Protein AF-A0A6J6LCQ5-F1 (afdb_monomer)

Solvent-accessible surface area (backbone atoms only — not comparable to full-atom values): 4017 Å² total; per-residue (Å²): 107,77,67,52,37,34,78,74,36,66,35,51,75,44,80,77,46,74,48,84,55,100,88,52,69,52,70,47,67,49,75,46,60,52,72,63,30,50,51,54,37,51,52,52,44,42,74,75,69,44,89,80,80,87,79,86,84,80,77,76,89,124

Organism: NCBI:txid449393

Radius of gyration: 11.98 Å; Cα contacts (8 Å, |Δi|>4): 61; chains: 1; bounding box: 28×23×32 Å

Secondary structure (DSSP, 8-state):
-HHHHHHHH--EEEEEEEEE-SS-EEEEEEEES-HHHHHHHHHHHHHTT------TT-----

Nearest PDB structures (foldseek):
  8uce-assembly1_B-2  TM=3.088E-01  e=5.646E+00  Palaeococcus pacificus DY20341
  4v6y-assembly1_AG  TM=2.446E-01  e=3.045E+00  Escherichia coli K-12

Mean predicted aligned error: 4.78 Å

InterPro domains:
  IPR018449 NIL domain [PF09383] (2-52)
  IPR045865 ACT-like domain [SSF55021] (2-55)

pLDDT: mean 90.01, std 14.29, range [44.94, 98.0]

Structure (mmCIF, N/CA/C/O backbone):
data_AF-A0A6J6LCQ5-F1
#
_entry.id   AF-A0A6J6LCQ5-F1
#
loop_
_atom_site.group_PD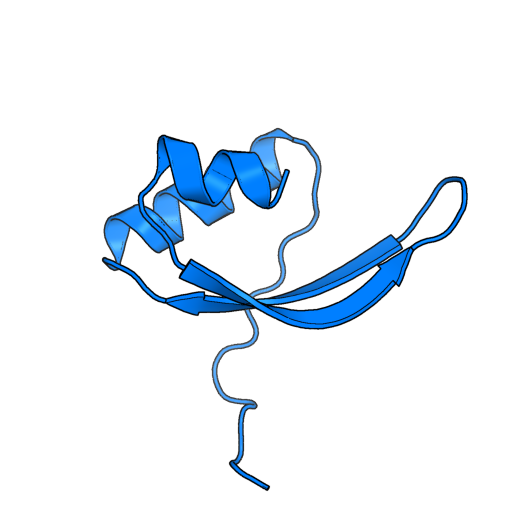B
_atom_site.id
_atom_site.type_symbol
_atom_site.label_atom_id
_atom_site.label_alt_id
_atom_site.label_comp_id
_atom_site.label_asym_id
_atom_site.label_entity_id
_atom_site.label_seq_id
_atom_site.pdbx_PDB_ins_code
_atom_site.Cartn_x
_atom_site.Cartn_y
_atom_site.Cartn_z
_atom_site.occupancy
_atom_site.B_iso_or_equiv
_atom_site.auth_seq_id
_atom_site.auth_comp_id
_atom_site.auth_asym_id
_atom_site.auth_atom_id
_atom_site.pdbx_PDB_model_num
ATOM 1 N N . MET A 1 1 ? -1.808 5.370 -5.396 1.00 87.44 1 MET A N 1
ATOM 2 C CA . MET A 1 1 ? -2.301 4.198 -4.643 1.00 87.44 1 MET A CA 1
ATOM 3 C C . MET A 1 1 ? -2.124 4.350 -3.132 1.00 87.44 1 MET A C 1
ATOM 5 O O . MET A 1 1 ? -3.132 4.443 -2.454 1.00 87.44 1 MET A O 1
ATOM 9 N N . VAL A 1 2 ? -0.898 4.453 -2.596 1.00 92.88 2 VAL A N 1
ATOM 10 C CA . VAL A 1 2 ? -0.680 4.564 -1.130 1.00 92.88 2 VAL A CA 1
ATOM 11 C C . VAL A 1 2 ? -1.402 5.768 -0.508 1.00 92.88 2 VAL A C 1
ATOM 13 O O . VAL A 1 2 ? -2.027 5.649 0.534 1.00 92.88 2 VAL A O 1
ATOM 16 N N . TYR A 1 3 ? -1.391 6.921 -1.177 1.00 95.56 3 TYR A N 1
ATOM 17 C CA . TYR A 1 3 ? -2.156 8.086 -0.720 1.00 95.56 3 TYR A CA 1
ATOM 18 C C . TYR A 1 3 ? -3.676 7.836 -0.674 1.00 95.56 3 TYR A C 1
ATOM 20 O O . TYR A 1 3 ? -4.349 8.264 0.261 1.00 95.56 3 TYR A O 1
ATOM 28 N N . GLU A 1 4 ? -4.211 7.108 -1.656 1.00 96.88 4 GLU A N 1
ATOM 29 C CA . GLU A 1 4 ? -5.650 6.843 -1.759 1.00 96.88 4 GLU A CA 1
ATOM 30 C C . GLU A 1 4 ? -6.144 5.981 -0.603 1.00 96.88 4 GLU A C 1
ATOM 32 O O . GLU A 1 4 ? -7.200 6.267 -0.042 1.00 96.88 4 GLU A O 1
ATOM 37 N N . ILE A 1 5 ? -5.368 4.970 -0.194 1.00 97.00 5 ILE A N 1
ATOM 38 C CA . ILE A 1 5 ? -5.777 4.128 0.932 1.00 97.00 5 ILE A CA 1
ATOM 39 C C . ILE A 1 5 ? -5.831 4.910 2.249 1.00 97.00 5 ILE A C 1
ATOM 41 O O . ILE A 1 5 ? -6.749 4.696 3.034 1.00 97.00 5 ILE A O 1
ATOM 45 N N . ILE A 1 6 ? -4.934 5.885 2.445 1.00 97.44 6 ILE A N 1
ATOM 46 C CA . ILE A 1 6 ? -4.959 6.780 3.613 1.00 97.44 6 ILE A CA 1
ATOM 47 C C . ILE A 1 6 ? -6.248 7.606 3.606 1.00 97.44 6 ILE A C 1
ATOM 49 O O . ILE A 1 6 ? -6.973 7.656 4.594 1.00 97.44 6 ILE A O 1
ATOM 53 N N . LYS A 1 7 ? -6.560 8.251 2.477 1.00 97.69 7 LYS A N 1
ATOM 54 C CA . LYS A 1 7 ? -7.703 9.169 2.379 1.00 97.69 7 LYS A CA 1
ATOM 55 C C . LYS A 1 7 ? -9.059 8.476 2.424 1.00 97.69 7 LYS A C 1
ATOM 57 O O . LYS A 1 7 ? -10.022 9.109 2.850 1.00 97.69 7 LYS A O 1
ATOM 62 N N . ARG A 1 8 ? -9.147 7.238 1.936 1.00 97.56 8 ARG A N 1
ATOM 63 C CA . ARG A 1 8 ? -10.419 6.525 1.766 1.00 97.56 8 ARG A CA 1
ATOM 64 C C . ARG A 1 8 ? -10.749 5.576 2.908 1.00 97.56 8 ARG A C 1
ATOM 66 O O . ARG A 1 8 ? -11.930 5.398 3.181 1.00 97.56 8 ARG A O 1
ATOM 73 N N . PHE A 1 9 ? -9.740 4.984 3.544 1.00 97.81 9 PHE A N 1
ATOM 74 C CA . PHE A 1 9 ? -9.947 3.927 4.538 1.00 97.81 9 PHE A CA 1
ATOM 75 C C . PHE A 1 9 ? -9.387 4.272 5.918 1.00 97.81 9 PHE A C 1
ATOM 77 O O . PHE A 1 9 ? -9.560 3.480 6.833 1.00 97.81 9 PHE A O 1
ATOM 84 N N . ASP A 1 10 ? -8.760 5.440 6.095 1.00 97.12 10 ASP A N 1
ATOM 85 C CA . ASP A 1 10 ? -8.195 5.869 7.384 1.00 97.12 10 ASP A CA 1
ATOM 86 C C . ASP A 1 10 ? -7.153 4.877 7.939 1.00 97.12 10 ASP A C 1
ATOM 88 O O . ASP A 1 10 ? -7.132 4.521 9.115 1.00 97.12 10 ASP A O 1
ATOM 92 N N . VAL A 1 11 ? -6.286 4.384 7.048 1.00 97.81 11 VAL A N 1
ATOM 93 C CA . VAL A 1 11 ? -5.148 3.526 7.406 1.00 97.81 11 VAL A CA 1
ATOM 94 C C . VAL A 1 11 ? -3.838 4.307 7.399 1.00 97.81 11 VAL A C 1
ATOM 96 O O . VAL A 1 11 ? -3.659 5.259 6.636 1.00 97.81 11 VAL A O 1
ATOM 99 N N . ILE A 1 12 ? -2.883 3.849 8.207 1.00 97.88 12 ILE A N 1
ATOM 100 C CA . ILE A 1 12 ? -1.520 4.375 8.293 1.00 97.88 12 ILE A CA 1
ATOM 101 C C . ILE A 1 12 ? -0.557 3.333 7.700 1.00 97.88 12 ILE A C 1
ATOM 103 O O . ILE A 1 12 ? -0.180 2.380 8.388 1.00 97.88 12 ILE A O 1
ATOM 107 N N . PRO A 1 13 ? -0.154 3.474 6.425 1.00 95.38 13 PRO A N 1
ATOM 108 C CA . PRO A 1 13 ? 0.851 2.620 5.814 1.00 95.38 13 PRO A CA 1
ATOM 109 C C . PRO A 1 13 ? 2.267 3.124 6.125 1.00 95.38 13 PRO A C 1
ATOM 111 O O . PRO A 1 13 ? 2.595 4.291 5.915 1.00 95.38 13 PRO A O 1
ATOM 114 N N . SER A 1 14 ? 3.136 2.212 6.544 1.00 95.12 14 SER A N 1
ATOM 115 C CA . SER A 1 14 ? 4.572 2.412 6.720 1.00 95.12 14 SER A CA 1
ATOM 116 C C . SER A 1 14 ? 5.337 1.594 5.684 1.00 95.12 14 SER A C 1
ATOM 118 O O . SER A 1 14 ? 5.290 0.363 5.687 1.00 95.12 14 SER A O 1
ATOM 120 N N . ILE A 1 15 ? 6.071 2.267 4.797 1.00 93.81 15 ILE A N 1
ATOM 121 C CA . ILE A 1 15 ? 6.893 1.596 3.784 1.00 93.81 15 ILE A CA 1
ATOM 122 C C . ILE A 1 15 ? 8.126 0.997 4.460 1.00 93.81 15 ILE A C 1
ATOM 124 O O . ILE A 1 15 ? 8.973 1.725 4.970 1.00 93.81 15 ILE A O 1
ATOM 128 N N . ARG A 1 16 ? 8.241 -0.333 4.437 1.00 93.81 16 ARG A N 1
ATOM 129 C CA . ARG A 1 16 ? 9.440 -1.052 4.896 1.00 93.81 16 ARG A CA 1
ATOM 130 C C . ARG A 1 16 ? 10.487 -1.112 3.794 1.00 93.81 16 ARG A C 1
ATOM 132 O O . ARG A 1 16 ? 11.667 -0.882 4.034 1.00 93.81 16 ARG A O 1
ATOM 139 N N . ARG A 1 17 ? 10.045 -1.442 2.578 1.00 95.00 17 ARG A N 1
ATOM 140 C CA . ARG A 1 17 ? 10.874 -1.530 1.370 1.00 95.00 17 ARG A CA 1
ATOM 141 C C . ARG A 1 17 ? 10.035 -1.190 0.149 1.00 95.00 17 ARG A C 1
ATOM 143 O O . ARG A 1 17 ? 8.852 -1.516 0.109 1.00 95.00 17 ARG A O 1
ATOM 150 N N . ALA A 1 18 ? 10.657 -0.593 -0.854 1.00 95.19 18 ALA A N 1
ATOM 151 C CA . ALA A 1 18 ? 10.048 -0.382 -2.155 1.00 95.19 18 ALA A CA 1
ATOM 152 C C . ALA A 1 18 ? 11.118 -0.482 -3.240 1.00 95.19 18 ALA A C 1
ATOM 154 O O . ALA A 1 18 ? 12.236 -0.005 -3.048 1.00 95.19 18 ALA A O 1
ATOM 155 N N . ASN A 1 19 ? 10.753 -1.070 -4.374 1.00 96.12 19 ASN A N 1
ATOM 156 C CA . ASN A 1 19 ? 11.479 -0.914 -5.623 1.00 96.12 19 ASN A CA 1
ATOM 157 C C . ASN A 1 19 ? 10.509 -0.339 -6.652 1.00 96.12 19 ASN A C 1
ATOM 159 O O . ASN A 1 19 ? 9.416 -0.880 -6.829 1.00 96.12 19 ASN A O 1
ATOM 163 N N . VAL A 1 20 ? 10.896 0.757 -7.297 1.00 93.81 20 VAL A N 1
ATOM 164 C CA . VAL A 1 20 ? 10.076 1.444 -8.295 1.00 93.81 20 VAL A CA 1
ATOM 165 C C . VAL A 1 20 ? 10.925 1.632 -9.538 1.00 93.81 20 VAL A C 1
ATOM 167 O O . VAL A 1 20 ? 11.965 2.286 -9.498 1.00 93.81 20 VAL A O 1
ATOM 170 N N . 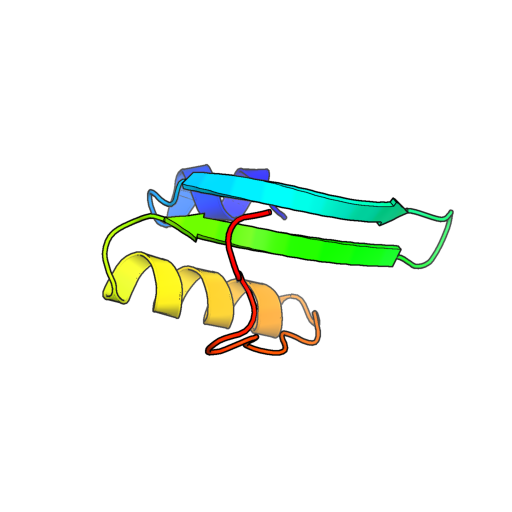GLU A 1 21 ? 10.462 1.050 -10.630 1.00 94.94 21 GLU A N 1
ATOM 171 C CA . GLU A 1 21 ? 11.068 1.118 -11.951 1.00 94.94 21 GLU A CA 1
ATOM 172 C C . GLU A 1 21 ? 10.077 1.769 -12.924 1.00 94.94 21 GLU A C 1
ATOM 174 O O . GLU A 1 21 ? 8.930 2.055 -12.577 1.00 94.94 21 GLU A O 1
ATOM 179 N N . GLU A 1 22 ? 10.509 2.019 -14.159 1.00 94.19 22 GLU A N 1
ATOM 180 C CA . GLU A 1 22 ? 9.727 2.773 -15.148 1.00 94.19 22 GLU A CA 1
ATOM 181 C C . GLU A 1 22 ? 8.362 2.131 -15.470 1.00 94.19 22 GLU A C 1
ATOM 183 O O . GLU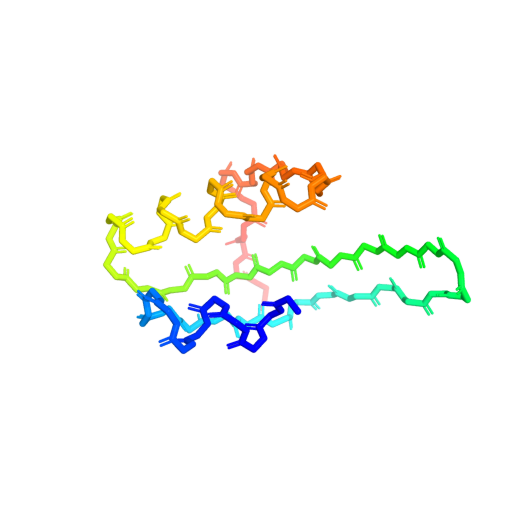 A 1 22 ? 7.381 2.836 -15.717 1.00 94.19 22 GLU A O 1
ATOM 188 N N . HIS A 1 23 ? 8.276 0.796 -15.431 1.00 92.19 23 HIS A N 1
ATOM 189 C CA . HIS A 1 23 ? 7.066 0.042 -15.788 1.00 92.19 23 HIS A CA 1
ATOM 190 C C . HIS A 1 23 ? 6.666 -1.034 -14.768 1.00 92.19 23 HIS A C 1
ATOM 192 O O . HIS A 1 23 ? 5.692 -1.756 -14.981 1.00 92.19 23 HIS A O 1
ATOM 198 N N . SER A 1 24 ? 7.402 -1.160 -13.667 1.00 91.56 24 SER A N 1
ATOM 199 C CA . SER A 1 24 ? 7.191 -2.207 -12.669 1.00 91.56 24 SER A CA 1
ATOM 200 C C . SER A 1 24 ? 7.665 -1.768 -11.296 1.00 91.56 24 SER A C 1
ATOM 202 O O . SER A 1 24 ? 8.435 -0.826 -11.142 1.00 91.56 24 SER A O 1
ATOM 204 N N . GLY A 1 25 ? 7.201 -2.460 -10.267 1.00 93.62 25 GLY A N 1
ATOM 205 C CA . GLY A 1 25 ? 7.659 -2.205 -8.917 1.00 93.62 25 GLY A CA 1
ATOM 206 C C . GLY A 1 25 ? 6.952 -3.080 -7.906 1.00 93.62 25 GLY A C 1
ATOM 207 O O . GLY A 1 25 ? 5.982 -3.771 -8.212 1.00 93.62 25 GLY A O 1
ATOM 208 N N . TRP A 1 26 ? 7.456 -3.037 -6.684 1.00 94.62 26 TRP A N 1
ATOM 209 C CA . TRP A 1 26 ? 6.846 -3.692 -5.541 1.00 94.62 26 TRP A CA 1
ATOM 210 C C . TRP A 1 26 ? 7.070 -2.850 -4.292 1.00 94.62 26 TRP A C 1
ATOM 212 O O . TRP A 1 26 ? 7.983 -2.025 -4.211 1.00 94.62 26 TRP A O 1
ATOM 222 N N . THR A 1 27 ? 6.213 -3.032 -3.296 1.00 94.44 27 THR A N 1
ATOM 223 C CA . THR A 1 27 ? 6.334 -2.355 -2.006 1.00 94.44 27 THR A CA 1
ATOM 224 C C . THR A 1 27 ? 5.939 -3.318 -0.901 1.00 94.44 27 THR A C 1
ATOM 226 O O . THR A 1 27 ? 4.918 -3.989 -1.000 1.00 94.44 27 THR A O 1
ATOM 229 N N . ILE A 1 28 ? 6.747 -3.371 0.154 1.00 94.25 28 ILE A N 1
ATOM 230 C CA . ILE A 1 28 ? 6.402 -4.026 1.413 1.00 94.25 28 ILE A CA 1
ATOM 231 C C . ILE A 1 28 ? 5.899 -2.934 2.349 1.00 94.25 28 ILE A C 1
ATOM 233 O O . ILE A 1 28 ? 6.645 -2.015 2.709 1.00 94.25 28 ILE A O 1
ATOM 237 N N . LEU A 1 29 ? 4.623 -3.035 2.707 1.00 93.56 29 LEU A N 1
ATOM 238 C CA . LEU A 1 29 ? 3.935 -2.115 3.600 1.00 93.56 29 LEU A CA 1
ATOM 239 C C . LEU A 1 29 ? 3.601 -2.822 4.909 1.00 93.56 29 LEU A C 1
ATOM 241 O O . LEU A 1 29 ? 3.079 -3.932 4.906 1.00 93.56 29 LEU A O 1
ATOM 245 N N . GLU A 1 30 ? 3.840 -2.130 6.012 1.00 94.81 30 GLU A N 1
ATOM 246 C CA . GLU A 1 30 ? 3.190 -2.407 7.287 1.00 94.81 30 GLU A CA 1
ATOM 247 C C . GLU A 1 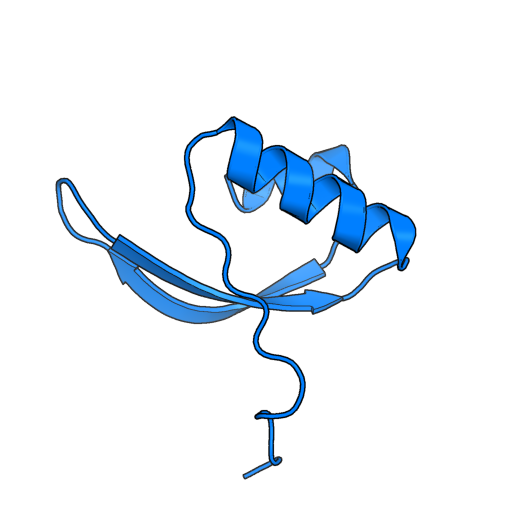30 ? 1.999 -1.454 7.396 1.00 94.81 30 GLU A C 1
ATOM 249 O O . GLU A 1 30 ? 2.182 -0.242 7.308 1.00 94.81 30 GLU A O 1
ATOM 254 N N . ILE A 1 31 ? 0.777 -1.972 7.514 1.00 94.62 31 ILE A N 1
ATOM 255 C CA . ILE A 1 31 ? -0.440 -1.149 7.542 1.00 94.62 31 ILE A CA 1
ATOM 256 C C . ILE A 1 31 ? -1.069 -1.256 8.926 1.00 94.62 31 ILE A C 1
ATOM 258 O O . ILE A 1 31 ? -1.358 -2.354 9.392 1.00 94.62 31 ILE A O 1
ATOM 262 N N . SER A 1 32 ? -1.282 -0.110 9.568 1.00 96.38 32 SER A N 1
ATOM 263 C CA . SER A 1 32 ? -1.974 0.005 10.854 1.00 96.38 32 SER A CA 1
ATOM 264 C C . SER A 1 32 ? -3.296 0.753 10.693 1.00 96.38 32 SER A C 1
ATOM 266 O O . SER A 1 32 ? -3.407 1.650 9.859 1.00 96.38 32 SER A O 1
ATOM 268 N N . GLY A 1 33 ? -4.292 0.399 11.498 1.00 96.06 33 GLY A N 1
ATOM 269 C CA . GLY A 1 33 ? -5.638 0.968 11.455 1.00 9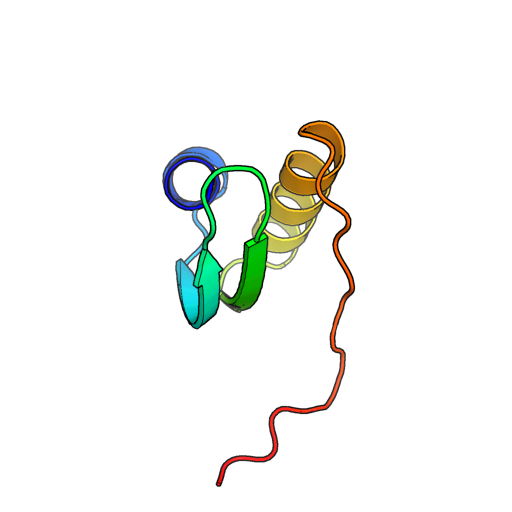6.06 33 GLY A CA 1
ATOM 270 C C . GLY A 1 33 ? -6.669 -0.030 11.973 1.00 96.06 33 GLY A C 1
ATOM 271 O O . GLY A 1 33 ? -6.314 -1.108 12.454 1.00 96.06 33 GLY A O 1
ATOM 272 N N . GLU A 1 34 ? -7.945 0.319 11.855 1.00 97.56 34 GLU A N 1
ATOM 273 C CA . GLU A 1 34 ? -9.040 -0.598 12.170 1.00 97.56 34 GLU A CA 1
ATOM 274 C C . GLU A 1 34 ? -9.014 -1.829 11.253 1.00 97.56 34 GLU A C 1
ATOM 276 O O . GLU A 1 34 ? -8.704 -1.734 10.064 1.00 97.56 34 GLU A O 1
ATOM 281 N N . ALA A 1 35 ? -9.375 -3.000 11.785 1.00 95.31 35 ALA A N 1
ATOM 282 C CA . ALA A 1 35 ? -9.286 -4.258 11.038 1.00 95.31 35 ALA A CA 1
ATOM 283 C C . ALA A 1 35 ? -10.093 -4.227 9.726 1.00 95.31 35 ALA A C 1
ATOM 285 O O . ALA A 1 35 ? -9.620 -4.704 8.693 1.00 95.31 35 ALA A O 1
ATOM 286 N N . GLN A 1 36 ? -11.284 -3.618 9.753 1.00 96.81 36 GLN A N 1
ATOM 287 C CA . GLN A 1 36 ? -12.118 -3.456 8.562 1.00 96.81 36 GLN A CA 1
ATOM 288 C C . GLN A 1 36 ? -11.490 -2.482 7.560 1.00 96.81 36 GLN A C 1
ATOM 290 O O . GLN A 1 36 ? -11.410 -2.797 6.379 1.00 96.81 36 GLN A O 1
ATOM 295 N N . SER A 1 37 ? -10.961 -1.350 8.030 1.00 98.00 37 SER A N 1
ATOM 296 C CA . SER A 1 37 ? -10.239 -0.383 7.198 1.00 98.00 37 SER A CA 1
ATOM 297 C C . SER A 1 37 ? -9.046 -1.009 6.476 1.00 98.00 37 SER A C 1
ATOM 299 O O . SER A 1 37 ? -8.826 -0.760 5.290 1.00 98.00 37 SER A O 1
ATOM 301 N N . ILE A 1 38 ? -8.287 -1.862 7.170 1.00 96.38 38 ILE A N 1
ATOM 302 C CA . ILE A 1 38 ? -7.176 -2.608 6.573 1.00 96.38 38 ILE A CA 1
ATOM 303 C C . ILE A 1 38 ? -7.704 -3.564 5.499 1.00 96.38 38 ILE A C 1
ATOM 305 O O . ILE A 1 38 ? -7.186 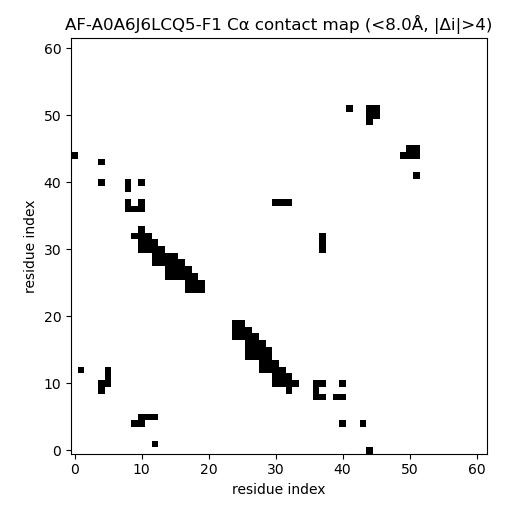-3.554 4.381 1.00 96.38 38 ILE A O 1
ATOM 309 N N . ALA A 1 39 ? -8.740 -4.351 5.800 1.00 96.38 39 ALA A N 1
ATOM 310 C CA . ALA A 1 39 ? -9.330 -5.289 4.848 1.00 96.38 39 ALA A CA 1
ATOM 311 C C . ALA A 1 39 ? -9.865 -4.589 3.584 1.00 96.38 39 ALA A C 1
ATOM 313 O O . ALA A 1 39 ? -9.547 -5.019 2.474 1.00 96.38 39 ALA A O 1
ATOM 314 N N . ASP A 1 40 ? -10.592 -3.482 3.746 1.00 97.81 40 ASP A N 1
ATOM 315 C CA . ASP A 1 40 ? -11.150 -2.693 2.642 1.00 97.81 40 ASP A CA 1
ATOM 316 C C . ASP A 1 40 ? -10.045 -2.046 1.802 1.00 97.81 40 ASP A C 1
ATOM 318 O O . ASP A 1 40 ? -10.118 -2.021 0.571 1.00 97.81 40 ASP A O 1
ATOM 322 N N . SER A 1 41 ? -8.974 -1.577 2.453 1.00 97.06 41 SER A N 1
ATOM 323 C CA . SER A 1 41 ? -7.815 -1.043 1.744 1.00 97.06 41 SER A CA 1
ATOM 324 C C . SER A 1 41 ? -7.136 -2.112 0.889 1.00 97.06 41 SER A C 1
ATOM 326 O O . SER A 1 41 ? -6.811 -1.831 -0.258 1.00 97.06 41 SER A O 1
ATOM 328 N N . ILE A 1 42 ? -6.979 -3.342 1.396 1.00 95.69 42 ILE A N 1
ATOM 329 C CA . ILE A 1 42 ? -6.384 -4.462 0.652 1.00 95.69 42 ILE A CA 1
ATOM 330 C C . ILE A 1 42 ? -7.241 -4.811 -0.565 1.00 95.69 42 ILE A C 1
ATOM 332 O O . ILE A 1 42 ? -6.702 -4.883 -1.667 1.00 95.69 42 ILE A O 1
ATOM 336 N N . ALA A 1 43 ? -8.558 -4.949 -0.384 1.00 97.12 43 ALA A N 1
ATOM 337 C CA . ALA A 1 43 ? -9.477 -5.239 -1.483 1.00 97.12 43 ALA A CA 1
ATOM 338 C C . ALA A 1 43 ? -9.395 -4.170 -2.585 1.00 97.12 43 ALA A C 1
ATOM 340 O O . ALA A 1 43 ? -9.312 -4.491 -3.767 1.00 97.12 43 ALA A O 1
ATOM 341 N N . TYR A 1 44 ? -9.314 -2.891 -2.210 1.00 97.19 44 TYR A N 1
ATOM 342 C CA . TYR A 1 44 ? -9.137 -1.811 -3.179 1.00 97.19 44 TYR A CA 1
ATOM 343 C C . TYR A 1 44 ? -7.810 -1.896 -3.953 1.00 97.19 44 TYR A C 1
ATOM 345 O O . TYR A 1 44 ? -7.777 -1.615 -5.150 1.00 97.19 44 TYR A O 1
ATOM 353 N N . LEU A 1 45 ? -6.706 -2.272 -3.300 1.00 95.50 45 LEU A N 1
ATOM 354 C CA . LEU A 1 45 ? -5.424 -2.472 -3.989 1.00 95.50 45 LEU A CA 1
ATOM 355 C C . LEU A 1 45 ? -5.524 -3.613 -5.017 1.00 95.50 45 LEU A C 1
ATOM 357 O O . LEU A 1 45 ? -5.012 -3.480 -6.128 1.00 95.50 45 LEU A O 1
ATOM 361 N N . GLU A 1 46 ? -6.216 -4.701 -4.675 1.00 96.12 46 GLU A N 1
ATOM 362 C CA . GLU A 1 46 ? -6.464 -5.830 -5.582 1.00 96.12 46 GLU A CA 1
ATOM 363 C C . GLU A 1 46 ? -7.350 -5.430 -6.773 1.00 96.12 46 GLU A C 1
ATOM 365 O O . GLU A 1 46 ? -7.047 -5.786 -7.912 1.00 96.12 46 GLU A O 1
ATOM 370 N N . GLU A 1 47 ? -8.387 -4.614 -6.552 1.00 97.00 47 GLU A N 1
ATOM 371 C CA . GLU A 1 47 ? -9.240 -4.058 -7.617 1.00 97.00 47 GLU A CA 1
ATOM 372 C C . GLU A 1 47 ? -8.468 -3.176 -8.610 1.00 97.00 47 GLU A C 1
ATOM 374 O O . GLU A 1 47 ? -8.808 -3.123 -9.794 1.00 97.00 47 GLU A O 1
ATOM 379 N N . LEU A 1 48 ? -7.406 -2.503 -8.158 1.00 94.88 48 LEU A N 1
ATOM 380 C CA . LEU A 1 48 ? -6.498 -1.745 -9.027 1.00 94.88 48 LEU A CA 1
ATOM 381 C C . LEU A 1 48 ? -5.551 -2.640 -9.847 1.00 94.88 48 LEU A C 1
ATOM 383 O O . LEU A 1 48 ? -4.748 -2.126 -10.627 1.00 94.88 48 LEU A O 1
ATOM 387 N N . GLY A 1 49 ? -5.632 -3.962 -9.681 1.00 94.50 49 GLY A N 1
ATOM 388 C CA . GLY A 1 49 ? -4.792 -4.941 -10.364 1.00 94.50 49 GLY A CA 1
ATOM 389 C C . GLY A 1 49 ? -3.468 -5.227 -9.656 1.00 94.50 49 GLY A C 1
ATOM 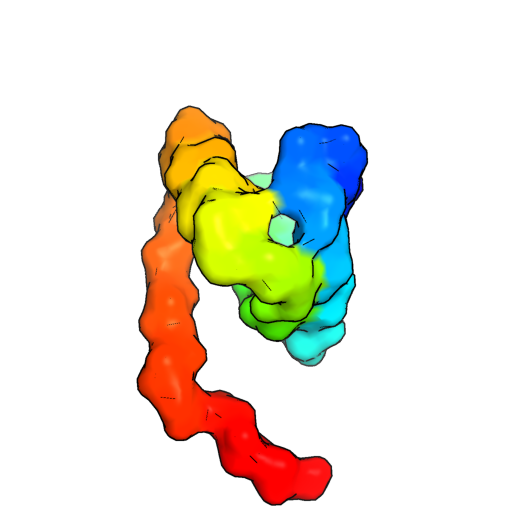390 O O . GLY A 1 49 ? -2.586 -5.844 -10.255 1.00 94.50 49 GLY A O 1
ATOM 391 N N . CYS A 1 50 ? -3.290 -4.792 -8.404 1.00 94.12 50 CYS A N 1
ATOM 392 C CA . CYS A 1 50 ? -2.115 -5.170 -7.625 1.00 94.12 50 CYS A CA 1
ATOM 393 C C . CYS A 1 50 ? -2.269 -6.577 -7.048 1.00 94.12 50 CYS A C 1
ATOM 395 O O . CYS A 1 50 ? -3.269 -6.901 -6.417 1.00 94.12 50 CYS A O 1
ATOM 397 N N . THR A 1 51 ? -1.227 -7.395 -7.172 1.00 94.75 51 THR A N 1
ATOM 398 C CA . THR A 1 51 ? -1.129 -8.641 -6.409 1.00 94.75 51 THR A CA 1
ATOM 399 C C . THR A 1 51 ? -0.739 -8.317 -4.970 1.00 94.75 51 THR A C 1
ATOM 401 O O . THR A 1 51 ? 0.374 -7.843 -4.728 1.00 94.75 51 THR A O 1
ATOM 404 N N . VAL A 1 52 ? -1.625 -8.586 -4.010 1.00 94.06 52 VAL A N 1
ATOM 405 C CA . VAL A 1 52 ? -1.356 -8.371 -2.583 1.00 94.06 52 VAL A CA 1
ATOM 406 C C . VAL A 1 52 ? -1.107 -9.712 -1.898 1.00 94.06 52 VAL A C 1
ATOM 408 O O . VAL A 1 52 ? -1.983 -10.564 -1.829 1.00 94.06 52 VAL A O 1
ATOM 411 N N . ASN A 1 53 ? 0.097 -9.896 -1.356 1.00 92.69 53 ASN A N 1
ATOM 412 C CA . ASN A 1 53 ? 0.431 -11.057 -0.531 1.00 92.69 53 ASN A CA 1
ATOM 413 C C . ASN A 1 53 ? 0.496 -10.623 0.933 1.00 92.69 53 ASN A C 1
ATOM 415 O O . ASN A 1 53 ? 1.291 -9.749 1.285 1.00 92.69 53 ASN A O 1
ATOM 419 N N . ARG A 1 54 ? -0.330 -11.230 1.791 1.00 86.12 54 ARG A N 1
ATOM 420 C CA . ARG A 1 54 ? -0.282 -10.979 3.235 1.00 86.12 54 ARG A CA 1
ATOM 421 C C . ARG A 1 54 ? 0.907 -11.716 3.840 1.00 86.12 54 ARG A C 1
ATOM 423 O O . ARG A 1 54 ? 1.012 -12.932 3.719 1.00 86.12 54 ARG A O 1
ATOM 430 N N . MET A 1 55 ? 1.794 -10.973 4.490 1.00 79.25 55 MET A N 1
ATOM 431 C CA . MET A 1 55 ? 2.920 -11.530 5.236 1.00 79.25 55 MET A CA 1
ATOM 432 C C . MET A 1 55 ? 2.498 -11.654 6.703 1.00 79.25 55 MET A C 1
ATOM 434 O O . MET A 1 55 ? 2.793 -10.785 7.519 1.00 79.25 55 MET A O 1
ATOM 438 N N . GLU A 1 56 ? 1.721 -12.685 7.034 1.00 65.75 56 GLU A N 1
ATOM 439 C CA . GLU A 1 56 ? 1.383 -12.974 8.430 1.00 65.75 56 GLU A CA 1
ATOM 440 C C . GLU A 1 56 ? 2.605 -13.612 9.113 1.00 65.75 56 GLU A C 1
ATOM 442 O O . GLU A 1 56 ? 2.988 -14.731 8.781 1.00 65.75 56 GLU A O 1
ATOM 447 N N . GLY A 1 57 ? 3.226 -12.895 10.058 1.00 57.09 57 GLY A N 1
ATOM 448 C CA . GLY A 1 57 ? 4.165 -13.489 11.020 1.00 57.09 57 GLY A CA 1
ATOM 449 C C . GLY A 1 57 ? 5.668 -13.251 10.829 1.00 57.09 57 GLY A C 1
ATOM 450 O O . GLY A 1 57 ? 6.432 -13.906 11.528 1.00 57.09 57 GLY A O 1
ATOM 451 N N . ASP A 1 58 ? 6.116 -12.330 9.968 1.00 48.34 58 ASP A N 1
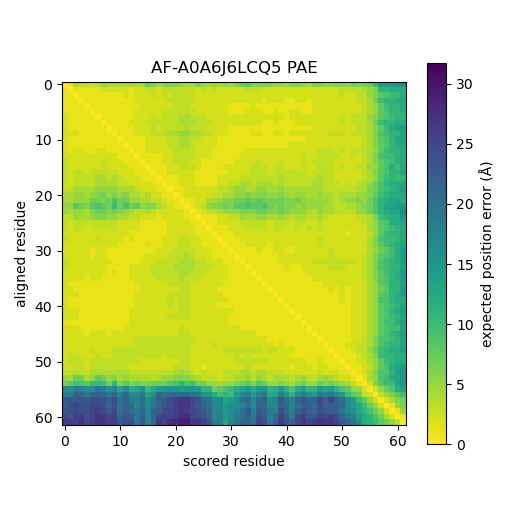ATOM 452 C CA . ASP A 1 58 ? 7.558 -12.166 9.672 1.00 48.34 58 ASP A CA 1
ATOM 453 C C . ASP A 1 58 ? 8.099 -10.742 9.912 1.00 48.34 58 ASP A C 1
ATOM 455 O O . ASP A 1 58 ? 8.906 -10.206 9.152 1.00 48.34 58 ASP A O 1
ATOM 459 N N . VAL A 1 59 ? 7.648 -10.107 10.997 1.00 52.97 59 VAL A N 1
ATOM 460 C CA . VAL A 1 59 ? 8.333 -8.942 11.577 1.00 52.97 59 VAL A CA 1
ATOM 461 C C . VAL A 1 59 ? 8.860 -9.357 12.947 1.00 52.97 59 VAL A C 1
ATOM 463 O O . VAL A 1 59 ? 8.302 -9.012 13.983 1.00 52.97 59 VAL A O 1
ATOM 466 N N . LEU A 1 60 ? 9.921 -10.166 12.952 1.00 44.94 60 LEU A N 1
ATOM 467 C CA . LEU A 1 60 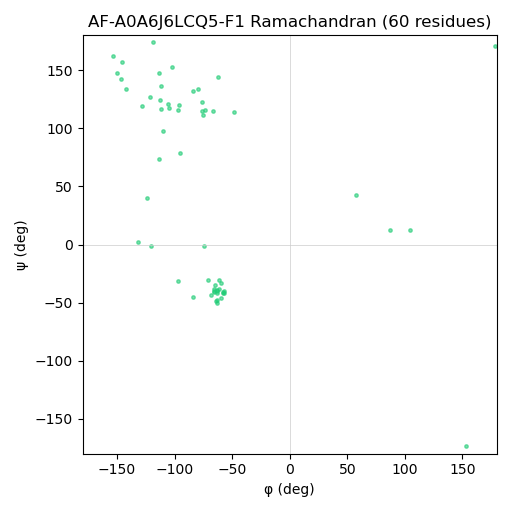? 10.801 -10.223 14.114 1.00 44.94 60 LEU A CA 1
ATOM 468 C C . LEU A 1 60 ? 11.481 -8.855 14.206 1.00 44.94 60 LEU A C 1
ATOM 470 O O . LEU A 1 60 ? 12.202 -8.460 13.288 1.00 44.94 60 LEU A O 1
ATOM 474 N N . GLU A 1 61 ? 11.190 -8.125 15.284 1.00 45.22 61 GLU A N 1
ATOM 475 C CA . GLU A 1 61 ? 11.963 -6.958 15.708 1.00 45.22 61 GLU A CA 1
ATOM 476 C C . GLU A 1 61 ? 13.452 -7.330 15.698 1.00 45.22 61 GLU A C 1
ATOM 478 O O . GLU A 1 61 ? 13.889 -8.216 16.435 1.00 45.22 61 GLU A O 1
ATOM 483 N N . GLY A 1 62 ? 14.206 -6.688 14.809 1.00 45.50 62 GLY A N 1
ATOM 484 C CA . GLY A 1 62 ? 15.662 -6.623 14.863 1.00 45.50 62 GLY A CA 1
ATOM 485 C C . GLY A 1 62 ? 16.097 -5.288 15.435 1.00 45.50 62 GLY A C 1
ATOM 486 O O . GLY A 1 62 ? 15.382 -4.292 15.176 1.00 45.50 62 GLY A O 1
#

Sequence (62 aa):
MVYEIIKRFDVIPSIRRANVEEHSGWTILEISGEAQSIADSIAYLEELGCTVNRMEGDVLEG

Foldseek 3Di:
DVVCLCVPLVKDWDWPDKDDDPPDIDTDIDIDDDPVSVVVSQVVCVVVVDDDDDPPPPPDPD